Protein AF-A0A2K8ZYC3-F1 (afdb_monomer_lite)

Secondary structure (DSSP, 8-state):
-HHHHHT--TTTHHHHHHHHHHTTSSPPPEEE--SSPEEETTEEEEEEEEEEGGGTEEEEEEESSHHHHHHHHHHHHHHHHHTPPPPP-

pLDDT: mean 94.85, std 6.95, range [64.19, 98.75]

Structure (mmCIF, N/CA/C/O backbone):
data_AF-A0A2K8ZYC3-F1
#
_entry.id   AF-A0A2K8ZYC3-F1
#
loop_
_atom_site.group_PDB
_atom_site.id
_atom_site.type_symbol
_atom_site.label_atom_id
_atom_site.label_alt_id
_atom_site.label_comp_id
_atom_site.label_asym_id
_atom_site.label_entity_id
_atom_site.label_seq_id
_atom_site.pdbx_PDB_ins_code
_atom_site.Cartn_x
_atom_site.Cartn_y
_atom_site.Cartn_z
_atom_site.occupancy
_atom_site.B_iso_or_equiv
_atom_site.auth_seq_id
_atom_site.auth_comp_id
_atom_site.auth_asym_id
_atom_site.auth_atom_id
_atom_site.pdbx_PDB_model_num
ATOM 1 N N . MET A 1 1 ? -14.134 11.806 10.435 1.00 64.19 1 MET A N 1
ATOM 2 C CA . MET A 1 1 ? -13.938 10.795 9.372 1.00 64.19 1 MET A CA 1
ATOM 3 C C . MET A 1 1 ? -14.103 11.471 8.024 1.00 64.19 1 MET A C 1
ATOM 5 O O . MET A 1 1 ? -13.226 11.288 7.201 1.00 64.19 1 MET A O 1
ATOM 9 N N . ASP A 1 2 ? -15.116 12.325 7.851 1.00 71.69 2 ASP A N 1
ATOM 10 C CA . ASP A 1 2 ? -15.277 13.163 6.650 1.00 71.69 2 ASP A CA 1
ATOM 11 C C . ASP A 1 2 ? -14.095 14.113 6.397 1.00 71.69 2 ASP A C 1
ATOM 13 O O . ASP A 1 2 ? -13.545 14.101 5.307 1.00 71.69 2 ASP A O 1
ATOM 17 N N . GLU A 1 3 ? -13.580 14.790 7.428 1.00 73.44 3 GLU A N 1
ATOM 18 C CA . GLU A 1 3 ? -12.391 15.661 7.299 1.00 73.44 3 GLU A CA 1
ATOM 19 C C . GLU A 1 3 ? -11.131 14.920 6.806 1.00 73.44 3 GLU A C 1
ATOM 21 O O . GLU A 1 3 ? -10.280 15.495 6.130 1.00 73.44 3 GLU A O 1
ATOM 26 N N . LEU A 1 4 ? -11.007 13.622 7.116 1.00 78.50 4 LEU A N 1
ATOM 27 C CA . LEU A 1 4 ? -9.896 12.812 6.619 1.00 78.50 4 LEU A CA 1
ATOM 28 C C . LEU A 1 4 ? -10.059 12.499 5.131 1.00 78.50 4 LEU A C 1
ATOM 30 O O . LEU A 1 4 ? -9.065 12.452 4.416 1.00 78.50 4 LEU A O 1
ATOM 34 N N . LYS A 1 5 ? -11.299 12.293 4.669 1.00 78.00 5 LYS A N 1
ATOM 35 C CA . LYS A 1 5 ? -11.591 12.042 3.254 1.00 78.00 5 LYS A CA 1
ATOM 36 C C . LYS A 1 5 ? -11.274 13.267 2.400 1.00 78.00 5 LYS A C 1
ATOM 38 O O . LYS A 1 5 ? -10.702 13.114 1.332 1.00 78.00 5 LYS A O 1
ATOM 43 N N . GLU A 1 6 ? -11.601 14.461 2.890 1.00 82.00 6 GLU A N 1
ATOM 44 C CA . GLU A 1 6 ? -11.394 15.722 2.161 1.00 82.00 6 GLU A CA 1
ATOM 45 C C . GLU A 1 6 ? -9.917 16.114 2.022 1.00 82.00 6 GLU A C 1
ATOM 47 O O . GLU A 1 6 ? -9.547 16.782 1.062 1.00 82.00 6 GLU A O 1
ATOM 52 N N . ASN A 1 7 ? -9.063 15.689 2.959 1.00 89.44 7 ASN A N 1
ATOM 53 C CA . ASN A 1 7 ? -7.640 16.037 2.974 1.00 89.44 7 ASN A CA 1
ATOM 54 C C . ASN A 1 7 ? -6.719 14.880 2.556 1.00 89.44 7 ASN A C 1
ATOM 56 O O . ASN A 1 7 ? -5.497 15.010 2.657 1.00 89.44 7 ASN A O 1
ATOM 60 N N . LEU A 1 8 ? -7.266 13.734 2.140 1.00 94.12 8 LEU A N 1
ATOM 61 C CA . LEU A 1 8 ? -6.468 12.576 1.746 1.00 94.12 8 LEU A CA 1
ATOM 62 C C . LEU A 1 8 ? -5.744 12.851 0.423 1.00 94.12 8 LEU A C 1
ATOM 64 O O . LEU A 1 8 ? -6.374 13.111 -0.596 1.00 94.12 8 LEU A O 1
ATOM 68 N N . THR A 1 9 ? -4.420 12.721 0.423 1.00 95.25 9 THR A N 1
ATOM 69 C CA . THR A 1 9 ? -3.583 12.863 -0.774 1.00 95.25 9 THR A CA 1
ATOM 70 C C . THR A 1 9 ? -2.578 11.720 -0.858 1.00 95.25 9 THR A C 1
ATOM 72 O O . THR A 1 9 ? -2.282 11.050 0.134 1.00 95.25 9 THR A O 1
ATOM 75 N N . GLN A 1 10 ? -1.983 11.503 -2.032 1.00 95.06 10 GLN A N 1
ATOM 76 C CA . GLN A 1 10 ? -0.908 10.514 -2.164 1.00 95.06 10 GLN A CA 1
ATOM 77 C C . GLN A 1 10 ? 0.295 10.826 -1.250 1.00 95.06 10 GLN A C 1
ATOM 79 O O 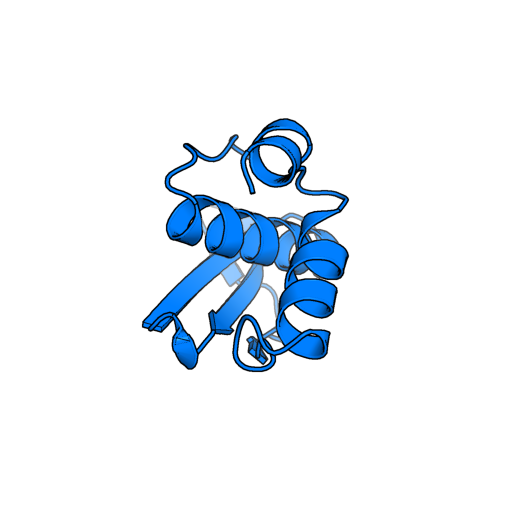. GLN A 1 10 ? 0.965 9.917 -0.756 1.00 95.06 10 GLN A O 1
ATOM 84 N N . ASP A 1 11 ? 0.563 12.108 -0.983 1.00 95.56 11 ASP A N 1
ATOM 85 C CA . ASP A 1 11 ? 1.691 12.539 -0.156 1.00 95.56 11 ASP A CA 1
ATOM 86 C C . ASP A 1 11 ? 1.518 12.195 1.326 1.00 95.56 11 ASP A C 1
ATOM 88 O O . ASP A 1 11 ? 2.501 11.823 1.975 1.00 95.56 11 ASP A O 1
ATOM 92 N N . ASN A 1 12 ? 0.291 12.281 1.853 1.00 96.44 12 ASN A N 1
ATOM 93 C CA . ASN A 1 12 ? 0.007 11.988 3.260 1.00 96.44 12 ASN A CA 1
ATOM 94 C C . ASN A 1 12 ? -0.502 10.558 3.512 1.00 96.44 12 ASN A C 1
ATOM 96 O O . ASN A 1 12 ? -0.507 10.116 4.662 1.00 96.44 12 ASN A O 1
ATOM 100 N N . ALA A 1 13 ? -0.847 9.798 2.469 1.00 97.50 13 ALA A N 1
ATOM 101 C CA . ALA A 1 13 ? -1.481 8.487 2.604 1.00 97.50 13 ALA A CA 1
ATOM 102 C C . ALA A 1 13 ? -0.703 7.496 3.487 1.00 97.50 13 ALA A C 1
ATOM 104 O O . ALA A 1 13 ? -1.289 6.791 4.309 1.00 97.50 13 ALA A O 1
ATOM 105 N N . VAL A 1 14 ? 0.629 7.450 3.368 1.00 98.38 14 VAL A N 1
ATOM 106 C CA . VAL A 1 14 ? 1.454 6.529 4.173 1.00 98.38 14 VAL A CA 1
ATOM 107 C C . VAL A 1 14 ? 1.397 6.886 5.659 1.00 98.38 14 VAL A C 1
ATOM 109 O O . VAL A 1 14 ? 1.266 5.985 6.490 1.00 98.38 14 VAL A O 1
ATOM 112 N N . SER A 1 15 ? 1.497 8.174 6.007 1.00 98.00 15 SER A N 1
ATOM 113 C CA . SER A 1 15 ? 1.402 8.627 7.401 1.00 98.00 15 SER A CA 1
ATOM 114 C C . SER A 1 15 ? -0.007 8.439 7.944 1.00 98.00 15 SER A C 1
ATOM 116 O O . SER A 1 15 ? -0.157 7.863 9.016 1.00 98.00 15 SER A O 1
ATOM 118 N N . THR A 1 16 ? -1.032 8.798 7.172 1.00 97.44 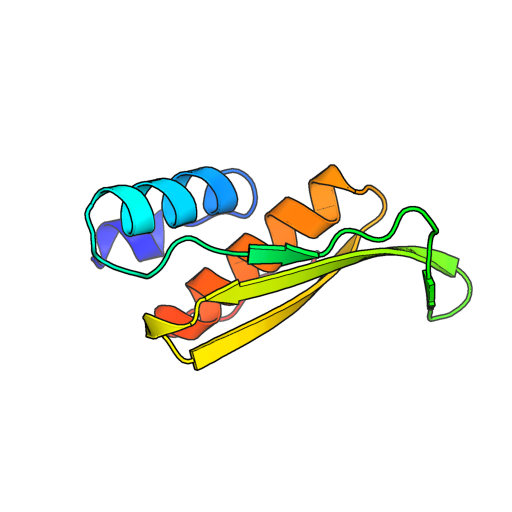16 THR A N 1
ATOM 119 C CA . THR A 1 16 ? -2.433 8.598 7.551 1.00 97.44 16 THR A CA 1
ATOM 120 C C . THR A 1 16 ? -2.736 7.131 7.845 1.00 97.44 16 THR A C 1
ATOM 122 O O . THR A 1 16 ? -3.289 6.807 8.895 1.00 97.44 16 THR A O 1
ATOM 125 N N . LEU A 1 17 ? -2.342 6.213 6.955 1.00 97.94 17 LEU A N 1
ATOM 126 C CA . LEU A 1 17 ? -2.592 4.787 7.158 1.00 97.94 17 LEU A CA 1
ATOM 127 C C . LEU A 1 17 ? -1.827 4.241 8.377 1.00 97.94 17 LEU A C 1
ATOM 129 O O . LEU A 1 17 ? -2.342 3.391 9.105 1.00 97.94 17 LEU A O 1
ATOM 133 N N . LYS A 1 18 ? -0.619 4.755 8.633 1.00 98.25 18 LYS A N 1
ATOM 134 C CA . LYS A 1 18 ? 0.164 4.422 9.827 1.00 98.25 18 LYS A CA 1
ATOM 135 C C . LYS A 1 18 ? -0.523 4.905 11.113 1.00 98.25 18 LYS A C 1
ATOM 137 O O . LYS A 1 18 ? -0.656 4.113 12.040 1.00 98.25 18 LYS A O 1
ATOM 142 N N . GLU A 1 19 ? -0.994 6.147 11.161 1.00 97.56 19 GLU A N 1
ATOM 143 C CA . GLU A 1 19 ? -1.696 6.719 12.323 1.00 97.56 19 GLU A CA 1
ATOM 144 C C . GLU A 1 19 ? -3.005 5.974 12.630 1.00 97.56 19 GLU A C 1
ATOM 146 O O . GLU A 1 19 ? -3.347 5.726 13.792 1.00 97.56 19 GLU A O 1
ATOM 151 N N . LEU A 1 20 ? -3.731 5.545 11.593 1.00 96.81 20 LEU A N 1
ATOM 152 C CA . LEU A 1 20 ? -4.909 4.690 11.753 1.00 96.81 20 LEU A CA 1
ATOM 153 C C . LEU A 1 20 ? -4.543 3.341 12.390 1.00 96.81 20 LEU A C 1
ATOM 155 O O . LEU A 1 20 ? -5.246 2.878 13.289 1.00 96.81 20 LEU A O 1
ATOM 159 N N . ALA A 1 21 ? -3.427 2.733 11.992 1.00 97.94 21 ALA A N 1
ATOM 160 C CA . ALA A 1 21 ? -2.969 1.492 12.607 1.00 97.94 21 ALA A CA 1
ATOM 161 C C . ALA A 1 21 ? -2.513 1.694 14.062 1.00 97.94 21 ALA A C 1
ATOM 163 O O . ALA A 1 21 ? -2.901 0.926 14.941 1.00 97.9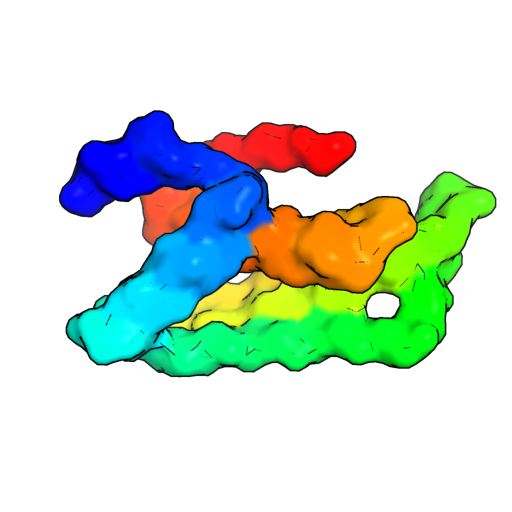4 21 ALA A O 1
ATOM 164 N N . GLU A 1 22 ? -1.744 2.750 14.339 1.00 97.94 22 GLU A N 1
ATOM 165 C CA . GLU A 1 22 ? -1.253 3.081 15.687 1.00 97.94 22 GLU A CA 1
ATOM 166 C C . GLU A 1 22 ? -2.390 3.426 16.660 1.00 97.94 22 GLU A C 1
ATOM 168 O O . GLU A 1 22 ? -2.323 3.083 17.839 1.00 97.94 22 GLU A O 1
ATOM 173 N N . SER A 1 23 ? -3.472 4.032 16.166 1.00 97.19 23 SER A N 1
ATOM 174 C CA . SER A 1 23 ? -4.690 4.295 16.947 1.00 97.19 23 SER A CA 1
ATOM 175 C C . SER A 1 23 ? -5.631 3.086 17.068 1.00 97.19 23 SER A C 1
ATOM 177 O O . SER A 1 23 ? -6.706 3.200 17.661 1.00 97.19 23 SER A O 1
ATOM 179 N N . GLY A 1 24 ? -5.258 1.926 16.514 1.00 96.75 24 GLY A N 1
ATOM 180 C CA . GLY A 1 24 ? -6.043 0.691 16.579 1.00 96.75 24 GLY A CA 1
ATOM 181 C C . GLY A 1 24 ? -7.264 0.661 15.653 1.00 96.75 24 GLY A C 1
ATOM 182 O O . GLY A 1 24 ? -8.121 -0.211 15.801 1.00 96.75 24 GLY A O 1
ATOM 183 N N . ARG A 1 25 ? -7.368 1.588 14.690 1.00 96.44 25 ARG A N 1
ATOM 184 C CA . ARG A 1 25 ? -8.440 1.606 13.674 1.00 96.44 25 ARG A CA 1
ATOM 185 C C . ARG A 1 25 ? -8.262 0.510 12.624 1.00 96.44 25 ARG A C 1
ATOM 187 O O . ARG A 1 25 ? -9.236 0.121 11.978 1.00 96.44 25 ARG A O 1
ATOM 194 N N . CYS A 1 26 ? -7.037 0.020 12.448 1.00 97.81 26 CYS A N 1
ATOM 195 C CA . CYS A 1 26 ? -6.726 -1.106 11.582 1.00 97.81 26 CYS A CA 1
ATOM 196 C C . CYS A 1 26 ? -5.513 -1.902 12.063 1.00 97.81 26 CYS A C 1
ATOM 198 O O . CYS A 1 26 ? -4.784 -1.496 12.965 1.00 97.81 26 CYS A O 1
ATOM 200 N N . SER A 1 27 ? -5.304 -3.069 11.459 1.00 98.50 27 SER A N 1
ATOM 201 C CA . SER A 1 27 ? -4.056 -3.815 11.588 1.00 98.50 27 SER A CA 1
ATOM 202 C C . SER A 1 27 ? -2.902 -3.055 10.936 1.00 98.50 27 SER A C 1
ATOM 204 O O . SER A 1 27 ? -3.104 -2.410 9.910 1.00 98.50 27 SER A O 1
ATOM 206 N N . ILE A 1 28 ? -1.686 -3.235 11.457 1.00 98.44 28 ILE A N 1
ATOM 207 C CA . ILE A 1 28 ? -0.459 -2.687 10.863 1.00 98.44 28 ILE A CA 1
ATOM 208 C C . ILE A 1 28 ? -0.377 -3.068 9.369 1.00 98.44 28 ILE A C 1
ATOM 210 O O . ILE A 1 28 ? -0.418 -4.265 9.063 1.00 98.44 28 ILE A O 1
ATOM 214 N N . PRO A 1 29 ? -0.253 -2.091 8.448 1.00 98.50 29 PRO A N 1
ATOM 215 C CA . PRO A 1 29 ? -0.145 -2.355 7.019 1.00 98.50 29 PRO A CA 1
ATOM 216 C C . PRO A 1 29 ? 1.155 -3.081 6.695 1.00 98.50 29 PRO A C 1
ATOM 218 O O . PRO A 1 29 ? 2.229 -2.701 7.170 1.00 98.50 29 PRO A O 1
ATOM 221 N N . GLN A 1 30 ? 1.062 -4.099 5.849 1.00 98.62 30 GLN A N 1
ATOM 222 C CA . GLN A 1 30 ? 2.217 -4.827 5.340 1.00 98.62 30 GLN A CA 1
ATOM 223 C C . GLN A 1 30 ? 2.493 -4.376 3.914 1.00 98.62 30 GLN A C 1
ATOM 225 O O . GLN A 1 30 ? 1.584 -4.373 3.090 1.00 98.62 30 GLN A O 1
ATOM 230 N N . TYR A 1 31 ? 3.740 -3.994 3.644 1.00 98.38 31 TYR A N 1
ATOM 231 C CA . TYR A 1 31 ? 4.181 -3.562 2.323 1.00 98.38 31 TYR A CA 1
ATOM 232 C C . TYR A 1 31 ? 5.168 -4.572 1.755 1.00 98.38 31 TYR A C 1
ATOM 234 O O . TYR A 1 31 ? 6.203 -4.838 2.367 1.00 98.38 31 TYR A O 1
ATOM 242 N N . GLU A 1 32 ? 4.870 -5.066 0.564 1.00 98.19 32 GLU A N 1
ATOM 243 C CA . GLU A 1 32 ? 5.787 -5.834 -0.262 1.00 98.19 32 GLU A CA 1
ATOM 244 C C . GLU A 1 32 ? 6.354 -4.906 -1.340 1.00 98.19 32 GLU A C 1
ATOM 246 O O . GLU A 1 32 ? 5.610 -4.282 -2.099 1.00 98.19 32 GLU A O 1
ATOM 251 N N . LEU A 1 33 ? 7.678 -4.765 -1.349 1.00 96.12 33 LEU A N 1
ATOM 252 C CA . LEU A 1 33 ? 8.437 -3.905 -2.255 1.00 96.12 33 LEU A CA 1
ATOM 253 C C . LEU A 1 33 ? 9.554 -4.751 -2.863 1.00 96.12 33 LEU A C 1
ATOM 255 O O . LEU A 1 33 ? 10.596 -4.897 -2.219 1.00 96.12 33 LEU A O 1
ATOM 259 N N . PRO A 1 34 ? 9.347 -5.323 -4.059 1.00 94.88 34 PRO A N 1
ATOM 260 C CA . PRO A 1 34 ? 10.376 -6.094 -4.739 1.00 94.88 34 PRO A CA 1
ATOM 261 C C . PRO A 1 34 ? 11.667 -5.291 -4.947 1.00 94.88 34 PRO A C 1
ATOM 263 O O . PRO A 1 34 ? 11.664 -4.058 -5.066 1.00 94.88 34 PRO A O 1
ATOM 266 N N . ASP A 1 35 ? 12.794 -6.000 -4.988 1.00 95.56 35 ASP A N 1
ATOM 267 C CA . ASP A 1 35 ? 14.098 -5.386 -5.254 1.00 95.56 35 ASP A CA 1
ATOM 268 C C . ASP A 1 35 ? 14.369 -5.135 -6.735 1.00 95.56 35 ASP A C 1
ATOM 270 O O . ASP A 1 35 ? 15.227 -4.317 -7.068 1.00 95.56 35 ASP A O 1
ATOM 274 N N . GLU A 1 36 ? 13.570 -5.746 -7.603 1.00 96.69 36 GLU A N 1
ATOM 275 C CA . GLU A 1 36 ? 13.621 -5.586 -9.049 1.00 96.69 36 GLU A CA 1
ATOM 276 C C . GLU A 1 36 ? 12.394 -4.825 -9.557 1.00 96.69 36 GLU A C 1
ATOM 278 O O . GLU A 1 36 ? 11.321 -4.841 -8.950 1.00 96.69 36 GLU A O 1
ATOM 283 N N . GLN A 1 37 ? 12.566 -4.143 -10.686 1.00 97.19 37 GLN A N 1
ATOM 284 C CA . GLN A 1 37 ? 11.459 -3.521 -11.400 1.00 97.19 37 GLN A CA 1
ATOM 285 C C . GLN A 1 37 ? 10.647 -4.580 -12.150 1.00 97.19 37 GLN A C 1
ATOM 287 O O . GLN A 1 37 ? 11.193 -5.563 -12.649 1.00 97.19 37 GLN A O 1
ATOM 292 N N . VAL A 1 38 ? 9.346 -4.339 -12.281 1.00 96.62 38 VAL A N 1
ATOM 293 C CA . VAL A 1 38 ? 8.449 -5.136 -13.122 1.00 96.62 38 VAL A CA 1
ATOM 294 C C . VAL A 1 38 ? 8.341 -4.491 -14.500 1.00 96.62 38 VAL A C 1
ATOM 296 O O . VAL A 1 38 ? 8.310 -3.267 -14.605 1.00 96.62 38 VAL A O 1
ATOM 299 N N . TYR A 1 39 ? 8.317 -5.298 -15.557 1.00 95.69 39 TYR A N 1
ATOM 300 C CA . TYR A 1 39 ? 8.066 -4.805 -16.910 1.00 95.69 39 TYR A CA 1
ATOM 301 C C . TYR A 1 39 ? 6.563 -4.820 -17.177 1.00 95.69 39 TYR A C 1
ATOM 303 O O . TYR A 1 39 ? 5.951 -5.887 -17.112 1.00 95.69 39 TYR A O 1
ATOM 311 N N . ASP A 1 40 ? 5.989 -3.653 -17.454 1.00 92.50 40 ASP A N 1
ATOM 312 C CA . ASP A 1 40 ? 4.563 -3.474 -17.717 1.00 92.50 40 ASP A CA 1
ATOM 313 C C . ASP A 1 40 ? 4.349 -2.361 -18.753 1.00 92.50 40 ASP A C 1
ATOM 315 O O . ASP A 1 40 ? 5.028 -1.332 -18.728 1.00 92.50 40 ASP A O 1
ATOM 319 N N . ASP A 1 41 ? 3.451 -2.611 -19.705 1.00 92.75 41 ASP A N 1
ATOM 320 C CA . ASP A 1 41 ? 3.109 -1.714 -20.823 1.00 92.75 41 ASP A CA 1
ATOM 321 C C . ASP A 1 41 ? 4.310 -1.059 -21.540 1.00 92.75 41 ASP A C 1
ATOM 323 O O . ASP A 1 41 ? 4.360 0.139 -21.811 1.00 92.75 41 ASP A O 1
ATOM 327 N N . GLY A 1 42 ? 5.336 -1.856 -21.842 1.00 95.44 42 GLY A N 1
ATOM 328 C CA . GLY A 1 42 ? 6.485 -1.381 -22.612 1.00 95.44 42 GLY A CA 1
ATOM 329 C C . GLY A 1 42 ? 7.607 -0.742 -21.787 1.00 95.44 42 GLY A C 1
ATOM 330 O O . GLY A 1 42 ? 8.677 -0.479 -22.344 1.00 95.44 42 GLY A O 1
ATOM 331 N N . GLU A 1 43 ? 7.420 -0.540 -20.481 1.00 96.31 43 GLU A N 1
ATOM 332 C CA . GLU A 1 43 ? 8.384 0.138 -19.609 1.00 96.31 43 GLU A CA 1
ATOM 333 C C . GLU A 1 43 ? 8.622 -0.614 -18.286 1.00 96.31 43 GLU A C 1
ATOM 335 O O . GLU A 1 43 ? 7.863 -1.493 -17.885 1.00 96.31 43 GLU A O 1
ATOM 340 N N . TYR A 1 44 ? 9.715 -0.286 -17.597 1.00 97.31 44 TYR A N 1
ATOM 341 C CA . TYR A 1 44 ? 10.008 -0.804 -16.265 1.00 97.31 44 TYR A CA 1
ATOM 342 C C . TYR A 1 44 ? 9.434 0.098 -15.171 1.00 97.31 44 TYR A C 1
ATOM 344 O O . TYR A 1 44 ? 9.643 1.314 -15.161 1.00 97.31 44 TYR A O 1
ATOM 352 N N . TRP A 1 45 ? 8.783 -0.526 -14.195 1.00 97.81 45 TRP A N 1
ATOM 353 C CA . TRP A 1 45 ? 8.102 0.127 -13.084 1.00 97.81 45 TRP A CA 1
ATOM 354 C C . TRP A 1 45 ? 8.544 -0.449 -11.746 1.00 97.81 45 TRP A C 1
ATOM 356 O O . TRP A 1 45 ? 8.895 -1.621 -11.624 1.00 97.81 45 TRP A O 1
ATOM 366 N N . TRP A 1 46 ? 8.490 0.370 -10.704 1.00 98.12 46 TRP A N 1
ATOM 367 C CA . TRP A 1 46 ? 8.532 -0.132 -9.338 1.00 98.12 46 TRP A CA 1
ATOM 368 C C . TRP A 1 46 ? 7.125 -0.512 -8.906 1.00 98.12 46 TRP A C 1
ATOM 370 O O . TRP A 1 46 ? 6.219 0.307 -9.016 1.00 98.12 46 TRP A O 1
ATOM 380 N N . SER A 1 47 ? 6.952 -1.724 -8.386 1.00 98.00 47 SER A N 1
ATOM 381 C CA . SER A 1 47 ? 5.685 -2.172 -7.818 1.00 98.00 47 SER A CA 1
ATOM 382 C C . SER A 1 47 ? 5.712 -2.128 -6.292 1.00 98.00 47 SER A C 1
ATOM 384 O O . SER A 1 47 ? 6.758 -2.263 -5.649 1.00 98.00 47 SER A O 1
ATOM 386 N N . CYS A 1 48 ? 4.543 -1.924 -5.694 1.00 98.50 48 CYS A N 1
ATOM 387 C CA . CYS A 1 48 ? 4.339 -2.120 -4.268 1.00 98.50 48 CYS A CA 1
ATOM 388 C C . CYS A 1 48 ? 2.956 -2.710 -4.021 1.00 98.50 48 CYS A C 1
ATOM 390 O O . CYS A 1 48 ? 1.963 -2.174 -4.510 1.00 98.50 48 CYS A O 1
ATOM 392 N N . THR A 1 49 ? 2.893 -3.778 -3.229 1.00 98.62 49 THR A N 1
ATOM 393 C CA . THR A 1 49 ? 1.635 -4.351 -2.740 1.00 98.62 49 THR A CA 1
ATOM 394 C C . THR A 1 49 ? 1.463 -3.991 -1.271 1.00 98.62 49 THR A C 1
ATOM 396 O O . THR A 1 49 ? 2.386 -4.168 -0.476 1.00 98.62 49 THR A O 1
ATOM 399 N N . CYS A 1 50 ? 0.289 -3.487 -0.897 1.00 98.75 50 CYS A N 1
ATOM 400 C CA . CYS A 1 50 ? -0.068 -3.198 0.488 1.00 98.75 50 CYS A CA 1
ATOM 401 C C . CYS A 1 50 ? -1.250 -4.062 0.910 1.00 98.75 50 CYS A C 1
ATOM 403 O O . CYS A 1 50 ? -2.252 -4.140 0.196 1.00 98.75 50 CYS A O 1
ATOM 405 N N . TYR A 1 51 ? -1.133 -4.679 2.084 1.00 98.62 51 TYR A N 1
ATOM 406 C CA . TYR A 1 51 ? -2.177 -5.495 2.689 1.00 98.62 51 TYR A CA 1
ATOM 407 C C . TYR A 1 51 ? -2.538 -4.990 4.089 1.00 98.62 51 TYR A C 1
ATOM 409 O O . TYR A 1 51 ? -1.674 -4.850 4.963 1.00 98.62 51 TYR A O 1
ATOM 417 N N . VAL A 1 52 ? -3.837 -4.762 4.316 1.00 98.69 52 VAL A N 1
ATOM 418 C CA . VAL A 1 52 ? -4.413 -4.400 5.619 1.00 98.69 52 VAL A CA 1
ATOM 419 C C . VAL A 1 52 ? -5.427 -5.466 6.032 1.00 98.69 52 VAL A C 1
ATOM 421 O O . VAL A 1 52 ? -6.598 -5.438 5.649 1.00 98.69 52 VAL A O 1
ATOM 424 N N . ARG A 1 53 ? -4.973 -6.416 6.859 1.00 98.31 53 ARG A N 1
ATOM 425 C CA . ARG A 1 53 ? -5.737 -7.603 7.279 1.00 98.31 53 ARG A CA 1
ATOM 426 C C . ARG A 1 53 ? -7.097 -7.281 7.893 1.00 98.31 53 ARG A C 1
ATOM 428 O O . ARG A 1 53 ? -8.078 -7.926 7.545 1.00 98.31 53 ARG A O 1
ATOM 435 N N . SER A 1 54 ? -7.173 -6.324 8.819 1.00 98.25 54 SER A N 1
ATOM 436 C CA . SER A 1 54 ? -8.431 -6.006 9.517 1.00 98.25 54 SER A CA 1
ATOM 437 C C . SER A 1 54 ? -9.519 -5.468 8.589 1.00 98.25 54 SER A C 1
ATOM 439 O O . SER A 1 54 ? -10.692 -5.535 8.935 1.00 98.25 54 SER A O 1
ATOM 441 N N . TRP A 1 55 ? -9.130 -4.908 7.443 1.00 98.12 55 TRP A N 1
ATOM 442 C CA . TRP A 1 55 ? -10.050 -4.389 6.433 1.00 98.12 55 TRP A CA 1
ATOM 443 C C . TRP A 1 55 ? -10.261 -5.370 5.279 1.00 98.12 55 TRP A C 1
ATOM 445 O O . TRP A 1 55 ? -11.138 -5.148 4.458 1.00 98.12 55 TRP A O 1
ATOM 455 N N . SER A 1 56 ? -9.493 -6.466 5.228 1.00 98.12 56 SER A N 1
ATOM 456 C CA . SER A 1 56 ? -9.465 -7.399 4.092 1.00 98.12 56 SER A CA 1
ATOM 457 C C . SER A 1 56 ? -9.190 -6.700 2.751 1.00 98.12 56 SER A C 1
ATOM 459 O O . SER A 1 56 ? -9.712 -7.110 1.720 1.00 98.12 56 SER A O 1
ATOM 461 N N . ILE A 1 57 ? -8.361 -5.648 2.769 1.00 98.44 57 ILE A N 1
ATOM 462 C CA . ILE A 1 57 ? -7.983 -4.876 1.578 1.00 98.44 57 ILE A CA 1
ATOM 463 C C . ILE A 1 57 ? -6.547 -5.217 1.191 1.00 98.44 57 ILE A C 1
ATOM 465 O O . ILE A 1 57 ? -5.634 -5.144 2.020 1.00 98.44 57 ILE A O 1
ATOM 469 N N . GLN A 1 58 ? -6.360 -5.540 -0.087 1.00 98.50 58 GLN A N 1
ATOM 470 C CA . GLN A 1 58 ? -5.064 -5.674 -0.737 1.00 98.50 58 GLN A CA 1
ATOM 471 C C . GLN A 1 58 ? -5.076 -4.876 -2.041 1.00 98.50 58 GLN A C 1
ATOM 473 O O . GLN A 1 58 ? -5.986 -5.032 -2.855 1.00 98.50 58 GLN A O 1
ATOM 478 N N . LYS A 1 59 ? -4.063 -4.032 -2.241 1.00 98.50 59 LYS A N 1
ATOM 479 C CA . LYS A 1 59 ? -3.862 -3.266 -3.479 1.00 98.50 59 LYS A CA 1
ATOM 480 C C . LYS A 1 59 ? -2.424 -3.403 -3.944 1.00 98.50 59 LYS A C 1
ATOM 482 O O . LYS A 1 59 ? -1.531 -3.591 -3.119 1.00 98.50 59 LYS A O 1
ATOM 487 N N . THR A 1 60 ? -2.216 -3.236 -5.243 1.00 97.94 60 THR A N 1
ATOM 488 C CA . THR A 1 60 ? -0.895 -3.121 -5.860 1.00 97.94 60 THR A CA 1
ATOM 489 C C . THR A 1 60 ? -0.866 -1.844 -6.683 1.00 97.94 60 THR A C 1
ATOM 491 O O . THR A 1 60 ? -1.822 -1.563 -7.401 1.00 97.94 60 THR A O 1
ATOM 494 N N . ALA A 1 61 ? 0.210 -1.075 -6.557 1.00 97.81 61 ALA A N 1
ATOM 495 C CA . ALA A 1 61 ? 0.457 0.118 -7.353 1.00 97.81 61 ALA A CA 1
ATOM 4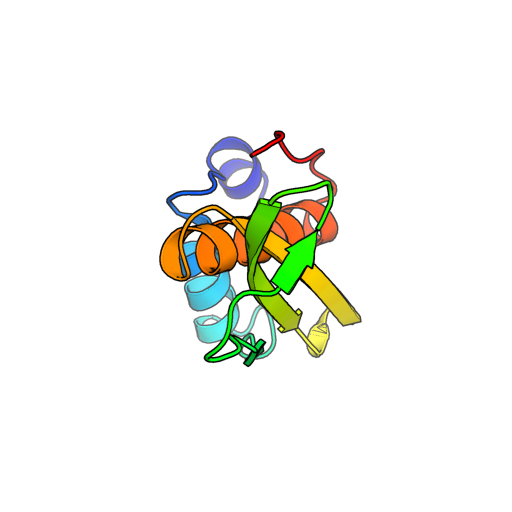96 C C . ALA A 1 61 ? 1.799 0.002 -8.073 1.00 97.81 61 ALA A C 1
ATOM 498 O O . ALA A 1 61 ? 2.743 -0.596 -7.542 1.00 97.81 61 ALA A O 1
ATOM 499 N N . LEU A 1 62 ? 1.869 0.596 -9.260 1.00 96.81 62 LEU A N 1
ATOM 500 C CA . LEU A 1 62 ? 3.114 0.853 -9.974 1.00 96.81 62 LEU A CA 1
ATOM 501 C C . LEU A 1 62 ? 3.566 2.288 -9.691 1.00 96.81 62 LEU A C 1
ATOM 503 O O . LEU A 1 62 ? 2.838 3.018 -9.036 1.00 96.81 62 LEU A O 1
ATOM 507 N N . SER A 1 63 ? 4.807 2.628 -10.045 1.00 96.69 63 SER A N 1
ATOM 508 C CA . SER A 1 63 ? 5.337 3.996 -10.053 1.00 96.69 63 SER A CA 1
ATOM 509 C C . SER A 1 63 ? 6.738 4.032 -10.663 1.00 96.69 63 SER A C 1
ATOM 511 O O . SER A 1 63 ? 7.456 3.028 -10.692 1.00 96.69 63 SER A O 1
ATOM 513 N N . LYS A 1 64 ? 7.213 5.219 -11.053 1.00 96.00 64 LYS A N 1
ATOM 514 C CA . LYS A 1 64 ? 8.608 5.436 -11.484 1.00 96.00 64 LYS A CA 1
ATOM 515 C C . LYS A 1 64 ? 9.633 5.340 -10.349 1.00 96.00 64 LYS A C 1
ATOM 517 O O . LYS A 1 64 ? 10.836 5.366 -10.599 1.00 96.00 64 LYS A O 1
ATOM 522 N N . SER A 1 65 ? 9.201 5.190 -9.093 1.00 96.81 65 SER A N 1
ATOM 523 C CA . SER A 1 65 ? 10.101 4.985 -7.949 1.00 96.81 65 SER A CA 1
ATOM 524 C C . SER A 1 65 ? 9.492 4.086 -6.868 1.00 96.81 65 SER A C 1
ATOM 526 O O . SER A 1 65 ? 8.284 4.120 -6.648 1.00 96.81 65 SER A O 1
ATOM 528 N N . LYS A 1 66 ? 10.324 3.364 -6.095 1.00 97.06 66 LYS A N 1
ATOM 529 C CA . LYS A 1 66 ? 9.864 2.590 -4.915 1.00 97.06 66 LYS A CA 1
ATOM 530 C C . LYS A 1 66 ? 9.044 3.446 -3.939 1.00 97.06 66 LYS A C 1
ATOM 532 O O . LYS A 1 66 ? 8.040 2.997 -3.390 1.00 97.06 66 LYS A O 1
ATOM 537 N N . LYS A 1 67 ? 9.480 4.693 -3.708 1.00 96.69 67 LYS A N 1
ATOM 538 C CA . LYS A 1 67 ? 8.789 5.637 -2.816 1.00 96.69 67 LYS A CA 1
ATOM 539 C C . LYS A 1 67 ? 7.419 6.031 -3.373 1.00 96.69 67 LYS A C 1
ATOM 541 O O . LYS A 1 67 ? 6.471 6.099 -2.598 1.00 96.69 67 LYS A O 1
ATOM 546 N N . GLY A 1 68 ? 7.329 6.285 -4.678 1.00 97.31 68 GLY A N 1
ATOM 547 C CA . GLY A 1 68 ? 6.070 6.582 -5.361 1.00 97.31 68 GLY A CA 1
ATOM 548 C C . GLY A 1 68 ? 5.087 5.421 -5.248 1.00 97.31 68 GLY A C 1
ATOM 549 O O . GLY A 1 68 ? 4.018 5.608 -4.680 1.00 97.31 68 GLY A O 1
ATOM 550 N N . ALA A 1 69 ? 5.521 4.202 -5.587 1.00 97.88 69 ALA A N 1
ATOM 551 C CA . ALA A 1 69 ? 4.672 3.010 -5.536 1.00 97.88 69 ALA A CA 1
ATOM 552 C C . ALA A 1 69 ? 4.127 2.763 -4.122 1.00 97.88 69 ALA A C 1
ATOM 554 O O . ALA A 1 69 ? 2.947 2.475 -3.936 1.00 97.88 69 ALA A O 1
ATOM 555 N N . LYS A 1 70 ? 4.967 2.953 -3.092 1.00 98.31 70 LYS A N 1
ATOM 556 C CA . LYS A 1 70 ? 4.545 2.837 -1.690 1.00 98.31 70 LYS A CA 1
ATOM 557 C C . LYS A 1 70 ? 3.498 3.884 -1.292 1.00 98.31 70 LYS A C 1
ATOM 559 O O . LYS A 1 70 ? 2.581 3.570 -0.534 1.00 98.31 70 LYS A O 1
ATOM 564 N N . ARG A 1 71 ? 3.650 5.131 -1.750 1.00 98.00 71 ARG A N 1
ATOM 565 C CA . ARG A 1 71 ? 2.672 6.197 -1.485 1.00 98.00 71 ARG A CA 1
ATOM 566 C C . ARG A 1 71 ? 1.355 5.917 -2.184 1.00 98.00 71 ARG A C 1
ATOM 568 O O . ARG A 1 71 ? 0.315 5.941 -1.530 1.00 98.00 71 ARG A O 1
ATOM 575 N N . TYR A 1 72 ? 1.423 5.584 -3.467 1.00 98.12 72 TYR A N 1
ATOM 576 C CA . TYR A 1 72 ? 0.233 5.372 -4.264 1.00 98.12 72 TYR A CA 1
ATOM 577 C C . TYR A 1 72 ? -0.556 4.152 -3.783 1.00 98.12 72 TYR A C 1
ATOM 579 O O . TYR A 1 72 ? -1.759 4.251 -3.565 1.00 98.12 72 TYR A O 1
ATOM 587 N N . VAL A 1 73 ? 0.106 3.038 -3.443 1.00 98.56 73 VAL A N 1
ATOM 588 C CA . VAL A 1 73 ? -0.612 1.873 -2.902 1.00 98.56 73 VAL A CA 1
ATOM 589 C C . VAL A 1 73 ? -1.287 2.165 -1.555 1.00 98.56 73 VAL A C 1
ATOM 591 O O . VAL A 1 73 ? -2.389 1.680 -1.305 1.00 98.56 73 VAL A O 1
ATOM 594 N N . ALA A 1 74 ? -0.672 2.977 -0.686 1.00 98.56 74 ALA A N 1
ATOM 595 C CA . ALA A 1 74 ? -1.292 3.383 0.57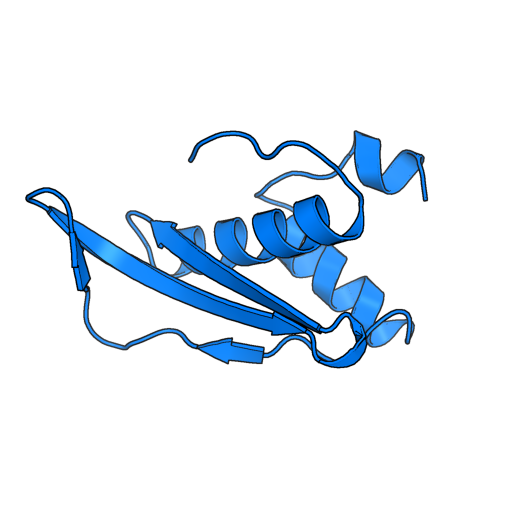6 1.00 98.56 74 ALA A CA 1
ATOM 596 C C . ALA A 1 74 ? -2.526 4.263 0.331 1.00 98.56 74 ALA A C 1
ATOM 598 O O . ALA A 1 74 ? -3.543 4.095 1.004 1.00 98.56 74 ALA A O 1
ATOM 599 N N . TYR A 1 75 ? -2.444 5.159 -0.655 1.00 98.38 75 TYR A N 1
ATOM 600 C CA . TYR A 1 75 ? -3.561 5.992 -1.089 1.00 98.38 75 TYR A CA 1
ATOM 601 C C . TYR A 1 75 ? -4.711 5.133 -1.628 1.00 98.38 75 TYR A C 1
ATOM 603 O O . TYR A 1 75 ? -5.824 5.248 -1.126 1.00 98.38 75 TYR A O 1
ATOM 611 N N . LEU A 1 76 ? -4.432 4.176 -2.522 1.00 98.38 76 LEU A N 1
ATOM 612 C CA . LEU A 1 76 ? -5.436 3.246 -3.055 1.00 98.38 76 LEU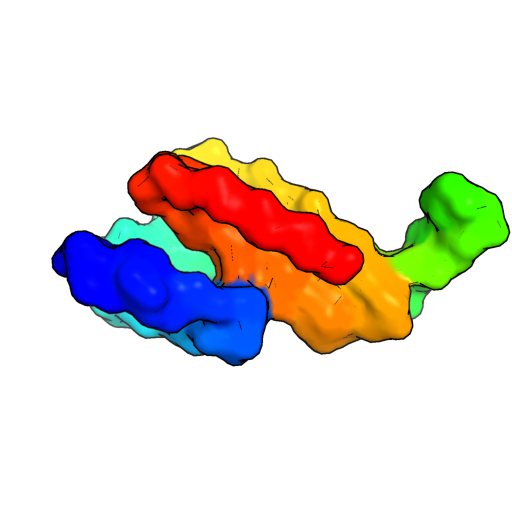 A CA 1
ATOM 613 C C . LEU A 1 76 ? -6.136 2.425 -1.960 1.00 98.38 76 LEU A C 1
ATOM 615 O O . LEU A 1 76 ? -7.342 2.197 -2.039 1.00 98.38 76 LEU A O 1
ATOM 619 N N . VAL A 1 77 ? -5.406 1.985 -0.928 1.00 98.44 77 VAL A N 1
ATOM 620 C CA . VAL A 1 77 ? -5.991 1.276 0.226 1.00 98.44 77 VAL A CA 1
ATOM 621 C C . VAL A 1 77 ? -6.952 2.177 1.007 1.00 98.44 77 VAL A C 1
ATOM 623 O O . VAL A 1 77 ? -8.037 1.733 1.381 1.00 98.44 77 VAL A O 1
ATOM 626 N N . LEU A 1 78 ? -6.564 3.429 1.264 1.00 97.75 78 LEU A N 1
ATOM 627 C CA . LEU A 1 78 ? -7.406 4.390 1.980 1.00 97.75 78 LEU A CA 1
ATOM 628 C C . LEU A 1 78 ? -8.633 4.786 1.149 1.00 97.75 78 LEU A C 1
ATOM 630 O O . LEU A 1 78 ? -9.731 4.843 1.698 1.00 97.75 78 LEU A O 1
ATOM 634 N N . CYS A 1 79 ? -8.471 4.989 -0.159 1.00 97.00 79 CYS A N 1
ATOM 635 C CA . CYS A 1 79 ? -9.573 5.256 -1.079 1.00 97.00 79 CYS A CA 1
ATOM 636 C C . CYS A 1 79 ? -10.601 4.120 -1.082 1.00 97.00 79 CYS A C 1
ATOM 638 O O . CYS A 1 79 ? -11.788 4.383 -0.897 1.00 97.00 79 CYS A O 1
ATOM 640 N N . ASP A 1 80 ? -10.153 2.864 -1.185 1.00 97.19 80 ASP A N 1
ATOM 641 C CA . ASP A 1 80 ? -11.033 1.688 -1.131 1.00 97.19 80 ASP A CA 1
ATOM 642 C C . ASP A 1 80 ? -11.792 1.609 0.203 1.00 97.19 80 ASP A C 1
ATOM 644 O O . ASP A 1 80 ? -13.014 1.476 0.237 1.00 97.19 80 ASP A O 1
ATOM 648 N N . PHE A 1 81 ? -11.086 1.804 1.321 1.00 96.31 81 PHE A N 1
ATOM 649 C CA . PHE A 1 81 ? -11.703 1.776 2.648 1.00 96.31 81 PHE A CA 1
ATOM 650 C C . PHE A 1 81 ? -12.736 2.896 2.860 1.00 96.31 81 PHE A C 1
ATOM 652 O O . PHE A 1 81 ? -13.771 2.680 3.493 1.00 96.31 81 PHE A O 1
ATOM 659 N N . PHE A 1 82 ? -12.467 4.103 2.357 1.00 94.44 82 PHE A N 1
ATOM 660 C CA . PHE A 1 82 ? -13.343 5.261 2.544 1.00 94.44 82 PHE A CA 1
ATOM 661 C C . PHE A 1 82 ? -14.400 5.442 1.447 1.00 94.44 82 PHE A C 1
ATOM 663 O O . PHE A 1 82 ? -15.267 6.312 1.611 1.00 94.44 82 PHE A O 1
ATOM 670 N N . GLY A 1 83 ? -14.356 4.637 0.382 1.00 94.25 83 GLY A N 1
ATOM 671 C CA . GLY A 1 83 ? -15.227 4.765 -0.788 1.00 94.25 83 GLY A CA 1
ATOM 672 C C . GLY A 1 83 ? -14.952 6.037 -1.595 1.00 94.25 83 GLY A C 1
ATOM 673 O O . GLY A 1 83 ? -15.896 6.699 -2.018 1.00 94.25 83 GLY A O 1
ATOM 674 N N . ILE A 1 84 ? -13.679 6.414 -1.731 1.00 93.50 84 ILE A N 1
ATOM 675 C CA . ILE A 1 84 ? -13.218 7.564 -2.522 1.00 93.50 84 ILE A CA 1
ATOM 676 C C . ILE A 1 84 ? -12.723 7.044 -3.873 1.00 93.50 84 ILE A C 1
ATOM 678 O O . ILE A 1 84 ? -12.009 6.044 -3.926 1.00 93.50 84 ILE A O 1
ATOM 682 N N . GLU A 1 85 ? -13.081 7.724 -4.958 1.00 93.69 85 GLU A N 1
ATOM 683 C CA . GLU A 1 85 ? -12.522 7.441 -6.279 1.00 93.69 85 GLU A CA 1
ATOM 684 C C . GLU A 1 85 ? -11.072 7.954 -6.342 1.00 93.69 85 GLU A C 1
ATOM 686 O O . GLU A 1 85 ? -10.838 9.125 -6.039 1.00 93.69 85 GLU A O 1
ATOM 691 N N . PRO A 1 86 ? -10.082 7.092 -6.639 1.00 92.88 86 PRO A N 1
ATOM 692 C CA . PRO A 1 86 ? -8.686 7.498 -6.645 1.00 92.88 86 PRO A CA 1
ATOM 693 C C . PRO A 1 86 ? -8.359 8.354 -7.869 1.00 92.88 86 PRO A C 1
ATOM 695 O O . PRO A 1 86 ? -8.808 8.071 -8.977 1.00 92.88 86 PRO A O 1
ATOM 698 N N . GLU A 1 87 ? -7.502 9.350 -7.674 1.00 87.38 87 GLU A N 1
ATOM 699 C CA . GLU A 1 87 ? -6.838 10.038 -8.780 1.00 87.38 87 GLU A CA 1
ATOM 700 C C . GLU A 1 87 ? -5.803 9.104 -9.446 1.00 87.38 87 GLU A C 1
ATOM 702 O O . GLU A 1 87 ? -5.182 8.259 -8.782 1.00 87.38 87 GLU A O 1
ATOM 707 N N . GLU A 1 88 ? -5.634 9.235 -10.765 1.00 79.75 88 GLU A N 1
ATOM 708 C CA . GLU A 1 88 ? -4.585 8.534 -11.520 1.00 79.75 88 GLU A CA 1
ATOM 709 C C . GLU A 1 88 ? -3.186 9.028 -11.093 1.00 79.75 88 GLU A C 1
ATOM 711 O O . GLU A 1 88 ? -3.039 10.154 -10.611 1.00 79.75 88 GLU A O 1
ATOM 716 N N . GLU A 1 89 ? -2.169 8.165 -11.209 1.00 67.44 89 GLU A N 1
ATOM 717 C CA . GLU A 1 89 ? -0.771 8.497 -10.871 1.00 67.44 89 GLU A CA 1
ATOM 718 C C . GLU A 1 89 ? -0.068 9.342 -11.943 1.00 67.44 89 GLU A C 1
ATOM 720 O O . GLU A 1 89 ? -0.208 9.029 -13.147 1.00 67.44 89 GLU A O 1
#

Radius of gyration: 12.9 Å; chains: 1; bounding box: 29×24×40 Å

Foldseek 3Di:
DVVCLVPQDLVCLVVVLCVCCVVVVFPDKDKDWDPAFDDDPNDTWTKIWIDTVRQRDIDMATHNDSSSRSSVNSSVRVCVVVVHDDDDD

Sequence (89 aa):
MDELKENLTQDNAVSTLKELAESGRCSIPQYELPDEQVYDDGEYWWSCTCYVRSWSIQKTALSKSKKGAKRYVAYLVLCDFFGIEPEEE